Protein AF-A0A2D8WVX9-F1 (afdb_monomer)

pLDDT: mean 91.54, std 8.18, range [50.03, 98.31]

Secondary structure (DSSP, 8-state):
-PPPEEEE-TTSS-EEEE-S--S--EEE-SHHHHHHHSS-EEE----GGGEEEE-

Nearest PDB structures (foldseek):
  8ajq-assembly2_C  TM=8.839E-01  e=9.814E-03  Pseudomonas aeruginosa PAO1

Mean predicted aligned error: 3.91 Å

Sequence (55 aa):
MSAALHGHCLCGDVAITLRDWTPEISVCHCSMCRRAGGGLMGGFVAPADAVAVTG

Structure (mmCIF, N/CA/C/O backbone):
data_AF-A0A2D8WVX9-F1
#
_entry.id   AF-A0A2D8WVX9-F1
#
loop_
_atom_site.group_PDB
_atom_site.id
_atom_site.type_symbol
_atom_site.label_atom_id
_atom_site.label_alt_id
_atom_site.label_comp_id
_atom_site.label_asym_id
_atom_site.label_entity_id
_atom_site.label_seq_id
_atom_site.pdbx_PDB_ins_code
_atom_site.Cartn_x
_atom_site.Cartn_y
_atom_site.Cartn_z
_atom_site.occupancy
_atom_site.B_iso_or_equiv
_atom_site.auth_seq_id
_atom_site.auth_comp_id
_atom_site.auth_asym_id
_atom_site.auth_atom_id
_atom_site.pdbx_PDB_model_num
ATOM 1 N N . MET A 1 1 ? 8.989 -16.957 -4.401 1.00 50.03 1 MET A N 1
ATOM 2 C CA . MET A 1 1 ? 7.776 -16.409 -3.763 1.00 50.03 1 MET A CA 1
ATOM 3 C C . MET A 1 1 ? 8.239 -15.373 -2.762 1.00 50.03 1 MET A C 1
ATOM 5 O O . MET A 1 1 ? 8.908 -15.744 -1.804 1.00 50.03 1 MET A O 1
ATOM 9 N N . SER A 1 2 ? 8.006 -14.091 -3.033 1.00 61.25 2 SER A N 1
ATOM 10 C CA . SER A 1 2 ? 8.312 -13.037 -2.061 1.00 61.25 2 SER A CA 1
ATOM 11 C C . SER A 1 2 ? 7.393 -13.206 -0.851 1.00 61.25 2 SER A C 1
ATOM 13 O O . SER A 1 2 ? 6.218 -13.532 -1.013 1.00 61.25 2 SER A O 1
ATOM 15 N N . ALA A 1 3 ? 7.927 -13.034 0.359 1.00 78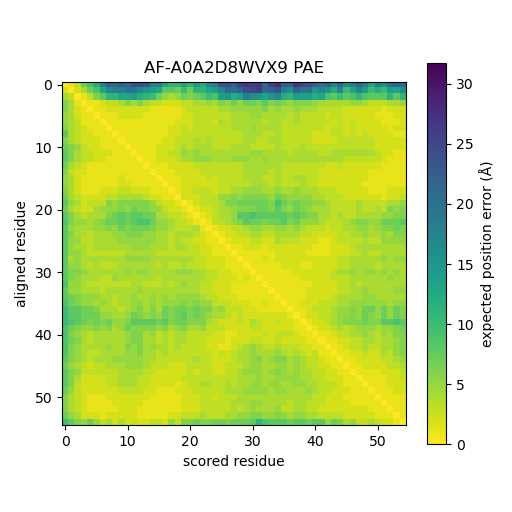.88 3 ALA A N 1
ATOM 16 C CA . ALA A 1 3 ? 7.119 -13.065 1.575 1.00 78.88 3 ALA A CA 1
ATOM 17 C C . ALA A 1 3 ? 6.028 -11.976 1.535 1.00 78.88 3 ALA A C 1
ATOM 19 O O . ALA A 1 3 ? 6.182 -10.957 0.852 1.00 78.88 3 ALA A O 1
ATOM 20 N N . ALA A 1 4 ? 4.928 -12.194 2.262 1.00 89.81 4 ALA A N 1
ATOM 21 C CA . ALA A 1 4 ? 3.844 -11.220 2.355 1.00 89.81 4 ALA A CA 1
ATOM 22 C C . ALA A 1 4 ? 4.351 -9.888 2.936 1.00 89.81 4 ALA A C 1
ATOM 24 O O . ALA A 1 4 ? 5.082 -9.873 3.932 1.00 89.81 4 ALA A O 1
ATOM 25 N N . LEU A 1 5 ? 3.955 -8.780 2.311 1.00 92.31 5 LEU A N 1
ATOM 26 C CA . LEU A 1 5 ? 4.263 -7.428 2.764 1.00 92.31 5 LEU A CA 1
ATOM 27 C C . LEU A 1 5 ? 3.114 -6.914 3.634 1.00 92.31 5 LEU A C 1
ATOM 29 O O . LEU A 1 5 ? 1.947 -7.042 3.264 1.00 92.31 5 LEU A O 1
ATOM 33 N N . HIS A 1 6 ? 3.450 -6.316 4.774 1.00 94.38 6 HIS A N 1
ATOM 34 C CA . HIS A 1 6 ? 2.477 -5.777 5.721 1.00 94.38 6 HIS A CA 1
ATOM 35 C C . HIS A 1 6 ? 2.657 -4.265 5.846 1.00 94.38 6 HIS A C 1
ATOM 37 O O . HIS A 1 6 ? 3.783 -3.773 5.934 1.00 94.38 6 HIS A O 1
ATOM 43 N N . GLY A 1 7 ? 1.543 -3.539 5.868 1.00 94.38 7 GLY A N 1
ATOM 44 C CA . GLY A 1 7 ? 1.492 -2.091 6.037 1.00 94.38 7 GLY A CA 1
ATOM 45 C C . GLY A 1 7 ? 0.260 -1.664 6.832 1.00 94.38 7 GLY A C 1
ATOM 46 O O . GLY A 1 7 ? -0.633 -2.468 7.091 1.00 94.38 7 GLY A O 1
ATOM 47 N N . HIS A 1 8 ? 0.217 -0.397 7.232 1.00 97.38 8 HIS A N 1
ATOM 48 C CA . HIS A 1 8 ? -0.905 0.180 7.973 1.00 97.38 8 HIS A CA 1
ATOM 49 C C . HIS A 1 8 ? -1.049 1.679 7.678 1.00 97.38 8 HIS A C 1
ATOM 51 O O . HIS A 1 8 ? -0.096 2.315 7.216 1.00 97.38 8 HIS A O 1
ATOM 57 N N . CYS A 1 9 ? -2.233 2.248 7.934 1.00 96.31 9 CYS A N 1
ATOM 58 C CA . CYS A 1 9 ? -2.396 3.706 7.918 1.00 96.31 9 CYS A CA 1
ATOM 59 C C . CYS A 1 9 ? -1.626 4.343 9.077 1.00 96.31 9 CYS A C 1
ATOM 61 O O . CYS A 1 9 ? -1.482 3.746 10.139 1.00 96.31 9 CYS A O 1
ATOM 63 N N . LEU A 1 10 ? -1.256 5.617 8.936 1.00 95.00 10 LEU A N 1
ATOM 64 C CA . LEU A 1 10 ? -0.679 6.398 10.039 1.00 95.00 10 LEU A CA 1
ATOM 65 C C . LEU A 1 10 ? -1.617 6.524 11.255 1.00 95.00 10 LEU A C 1
ATOM 67 O O . LEU A 1 10 ? -1.152 6.813 12.350 1.00 95.00 10 LEU A O 1
ATOM 71 N N . CYS A 1 11 ? -2.921 6.305 11.064 1.00 96.94 11 CYS A N 1
ATOM 72 C CA . CYS A 1 11 ? -3.901 6.252 12.142 1.00 96.94 11 CYS A CA 1
ATOM 73 C C . CYS A 1 11 ? -3.819 4.990 13.014 1.00 96.94 11 CYS A C 1
ATOM 75 O O . CYS A 1 11 ? -4.271 5.020 14.151 1.00 96.94 11 CYS A O 1
ATOM 77 N N . GLY A 1 12 ? -3.255 3.893 12.500 1.00 96.56 12 GLY A N 1
ATOM 78 C CA . GLY A 1 12 ? -3.238 2.584 13.156 1.00 96.56 12 GLY A CA 1
ATOM 79 C C . GLY A 1 12 ? -4.485 1.717 12.936 1.00 96.56 12 GLY A C 1
ATOM 80 O O . GLY A 1 12 ? -4.380 0.502 13.063 1.00 96.56 12 GLY A O 1
ATOM 81 N N . ASP A 1 13 ? -5.623 2.294 12.544 1.00 97.94 13 ASP A N 1
ATOM 82 C CA . ASP A 1 13 ? -6.897 1.559 12.430 1.00 97.94 13 ASP A CA 1
ATOM 83 C C . ASP A 1 13 ? -6.988 0.644 11.198 1.00 97.94 13 ASP A C 1
ATOM 85 O O . ASP A 1 13 ? -7.709 -0.349 11.205 1.00 97.94 13 ASP A O 1
ATOM 89 N N . VAL A 1 14 ? -6.240 0.958 10.136 1.00 98.31 14 VAL A N 1
ATOM 90 C CA . VAL A 1 14 ? -6.268 0.219 8.867 1.00 98.31 14 VAL A CA 1
ATOM 91 C C . VAL A 1 14 ? -5.013 -0.629 8.722 1.00 98.31 14 VAL A C 1
ATOM 93 O O . VAL A 1 14 ? -3.902 -0.094 8.751 1.00 98.31 14 VAL A O 1
ATOM 96 N N . ALA A 1 15 ? -5.193 -1.923 8.464 1.00 98.06 15 ALA A N 1
ATOM 97 C CA . ALA A 1 15 ? -4.134 -2.869 8.131 1.00 98.06 15 ALA A CA 1
ATOM 98 C C . ALA A 1 15 ? -4.231 -3.316 6.665 1.00 98.06 15 ALA A C 1
ATOM 100 O O . ALA A 1 15 ? -5.316 -3.563 6.138 1.00 98.06 15 ALA A O 1
ATOM 101 N N . ILE A 1 16 ? -3.075 -3.438 6.012 1.00 96.69 16 ILE A N 1
ATOM 102 C CA . ILE A 1 16 ? -2.935 -3.839 4.610 1.00 96.69 16 ILE A CA 1
ATOM 103 C C . ILE A 1 16 ? -1.975 -5.025 4.547 1.00 96.69 16 ILE A C 1
ATOM 105 O O . ILE A 1 16 ? -0.849 -4.951 5.042 1.00 96.69 16 ILE A O 1
ATOM 109 N N . THR A 1 17 ? -2.405 -6.114 3.917 1.00 95.75 17 THR A N 1
ATOM 110 C CA . THR A 1 17 ? -1.567 -7.288 3.642 1.00 95.75 17 THR A CA 1
ATOM 111 C C . THR A 1 17 ? -1.496 -7.525 2.148 1.00 95.75 17 THR A C 1
ATOM 113 O O . THR A 1 17 ? -2.522 -7.532 1.466 1.00 95.75 17 THR A O 1
ATOM 116 N N . LEU A 1 18 ? -0.286 -7.753 1.649 1.00 93.38 18 LEU A N 1
ATOM 117 C CA . LEU A 1 18 ? -0.018 -7.856 0.227 1.00 93.38 18 LEU A CA 1
ATOM 118 C C . LEU A 1 18 ? 0.769 -9.121 -0.104 1.00 93.38 18 LEU A C 1
ATOM 120 O O . LEU A 1 18 ? 1.817 -9.395 0.485 1.00 93.38 18 LEU A O 1
ATOM 124 N N . ARG A 1 19 ? 0.256 -9.894 -1.059 1.00 92.00 19 ARG A N 1
ATOM 125 C CA . ARG A 1 19 ? 0.913 -11.077 -1.631 1.00 92.00 19 ARG A CA 1
ATOM 126 C C . ARG A 1 19 ? 1.324 -10.785 -3.075 1.00 92.00 19 ARG A C 1
ATOM 128 O O . ARG A 1 19 ? 0.892 -9.789 -3.639 1.00 92.00 19 ARG A O 1
ATOM 135 N N . ASP A 1 20 ? 2.201 -11.619 -3.631 1.00 86.94 20 ASP A N 1
ATOM 136 C CA . ASP A 1 20 ? 2.573 -11.602 -5.058 1.00 86.94 20 ASP A CA 1
ATOM 137 C C . ASP A 1 20 ? 2.923 -10.208 -5.620 1.00 86.94 20 ASP A C 1
ATOM 139 O O . ASP A 1 20 ? 2.485 -9.807 -6.696 1.00 86.94 20 ASP A O 1
ATOM 143 N N . TRP A 1 21 ? 3.731 -9.458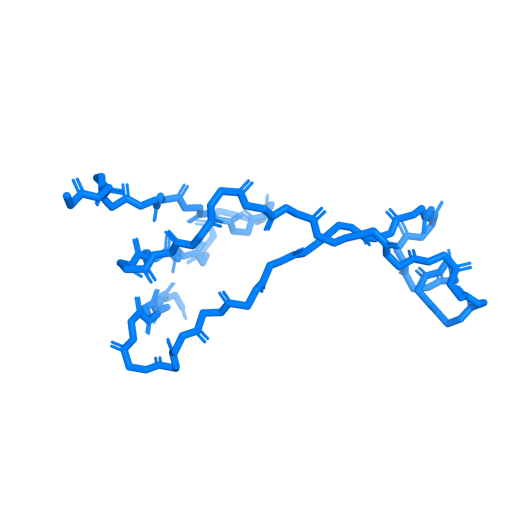 -4.865 1.00 85.25 21 TRP A N 1
ATOM 144 C CA . TRP A 1 21 ? 4.152 -8.098 -5.197 1.00 85.25 21 TRP A CA 1
ATOM 145 C C . TRP A 1 21 ? 5.523 -8.054 -5.874 1.00 85.25 21 TRP A C 1
ATOM 147 O O . TRP A 1 21 ? 6.390 -8.905 -5.639 1.00 85.25 21 TRP A O 1
ATOM 157 N N . THR A 1 22 ? 5.740 -7.023 -6.692 1.00 83.31 22 THR A N 1
ATOM 158 C CA . THR A 1 22 ? 7.036 -6.744 -7.316 1.00 83.31 22 THR A CA 1
ATOM 159 C C . THR A 1 22 ? 7.841 -5.755 -6.475 1.00 83.31 22 THR A C 1
ATOM 161 O O . THR A 1 22 ? 7.285 -4.741 -6.058 1.00 83.31 22 THR A O 1
ATOM 164 N N . PRO A 1 23 ? 9.156 -5.965 -6.287 1.00 82.19 23 PRO A N 1
ATOM 165 C CA . PRO A 1 23 ? 9.998 -5.035 -5.535 1.00 82.19 23 PRO A CA 1
ATOM 166 C C . PRO A 1 23 ? 10.282 -3.716 -6.263 1.00 82.19 23 PRO A C 1
ATOM 168 O O . PRO A 1 23 ? 10.897 -2.821 -5.690 1.00 82.19 23 PRO A O 1
ATOM 171 N N . GLU A 1 24 ? 9.850 -3.587 -7.516 1.00 88.81 24 GLU A N 1
ATOM 172 C CA . GLU A 1 24 ? 9.975 -2.351 -8.271 1.00 88.81 24 GLU A CA 1
ATOM 173 C C . GLU A 1 24 ? 8.983 -1.299 -7.764 1.00 88.81 24 GLU A C 1
ATOM 175 O O . GLU A 1 24 ? 7.773 -1.523 -7.729 1.00 88.81 24 GLU A O 1
ATOM 180 N N . ILE A 1 25 ? 9.512 -0.133 -7.400 1.00 90.75 25 ILE A N 1
ATOM 181 C CA . ILE A 1 25 ? 8.730 1.027 -6.984 1.00 90.75 25 ILE A CA 1
ATOM 182 C C . ILE A 1 25 ? 8.824 2.080 -8.085 1.00 90.75 25 ILE A C 1
ATOM 184 O O . ILE A 1 25 ? 9.905 2.570 -8.412 1.00 90.75 25 ILE A O 1
ATOM 188 N N . SER A 1 26 ? 7.673 2.467 -8.621 1.00 92.56 26 SER A N 1
ATOM 189 C CA . SER A 1 26 ? 7.524 3.620 -9.500 1.00 92.56 26 SER A CA 1
ATOM 190 C C . SER A 1 26 ? 7.407 4.901 -8.681 1.00 92.56 26 SER A C 1
ATOM 192 O O . SER A 1 26 ? 6.723 4.941 -7.658 1.00 92.56 26 SER A O 1
ATOM 194 N N . VAL A 1 27 ? 8.031 5.976 -9.161 1.00 94.75 27 VAL A N 1
ATOM 195 C CA . VAL A 1 27 ? 7.949 7.299 -8.535 1.00 94.75 27 VAL A CA 1
ATOM 196 C C . VAL A 1 27 ? 7.237 8.272 -9.466 1.00 94.75 27 VAL A C 1
ATOM 198 O O . VAL A 1 27 ? 7.751 8.657 -10.518 1.00 94.75 27 VAL A O 1
ATOM 201 N N . CYS A 1 28 ? 6.048 8.708 -9.060 1.00 94.88 28 CYS A N 1
ATOM 202 C CA . CYS A 1 28 ? 5.286 9.728 -9.757 1.00 94.88 28 CYS A CA 1
ATOM 203 C C . CYS A 1 28 ? 5.682 11.133 -9.283 1.00 94.88 28 CYS A C 1
ATOM 205 O O . CYS A 1 28 ? 5.676 11.447 -8.090 1.00 94.88 28 CYS A O 1
ATOM 207 N N . HIS A 1 29 ? 5.987 12.000 -10.249 1.00 95.44 29 HIS A N 1
ATOM 208 C CA . HIS A 1 29 ? 6.446 13.375 -10.035 1.00 95.44 29 HIS A CA 1
ATOM 209 C C . HIS A 1 29 ? 5.516 14.425 -10.667 1.00 95.44 29 HIS A C 1
ATOM 211 O O . HIS A 1 29 ? 5.868 15.606 -10.744 1.00 95.44 29 HIS A O 1
ATOM 217 N N . CYS A 1 30 ? 4.333 14.020 -11.141 1.00 95.94 30 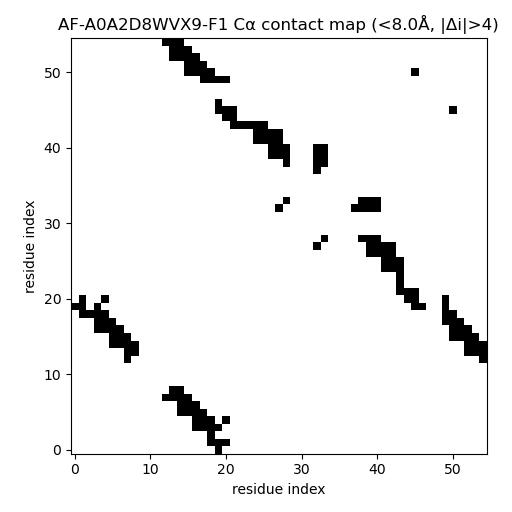CYS A N 1
ATOM 218 C CA . CYS A 1 30 ? 3.395 14.946 -11.765 1.00 95.94 30 CYS A CA 1
ATOM 219 C C . CYS A 1 30 ? 2.878 15.984 -10.753 1.00 95.94 30 CYS A C 1
ATOM 221 O O . CYS A 1 30 ? 2.945 15.801 -9.533 1.00 95.94 30 CYS A O 1
ATOM 223 N N . SER A 1 31 ? 2.338 17.094 -11.256 1.00 96.50 31 SER A N 1
ATOM 224 C CA . SER A 1 31 ? 1.825 18.179 -10.410 1.00 96.50 31 SER A CA 1
ATOM 225 C C . SER A 1 31 ? 0.701 17.722 -9.476 1.00 96.50 31 SER A C 1
ATOM 227 O O . SER A 1 31 ? 0.619 18.216 -8.354 1.00 96.50 31 SER A O 1
ATOM 229 N N . MET A 1 32 ? -0.130 16.765 -9.899 1.00 95.69 32 MET A N 1
ATOM 230 C CA . MET A 1 32 ? -1.204 16.210 -9.070 1.00 95.69 32 MET A CA 1
ATOM 231 C C . MET A 1 32 ? -0.639 15.474 -7.853 1.00 95.69 32 MET A C 1
ATOM 233 O O . MET A 1 32 ? -0.979 15.820 -6.726 1.00 95.69 32 MET A O 1
ATOM 237 N N . CYS A 1 33 ? 0.277 14.524 -8.066 1.00 95.44 33 CYS A N 1
ATOM 238 C CA . CYS A 1 33 ? 0.896 13.754 -6.985 1.00 95.44 33 CYS A CA 1
ATOM 239 C C . CYS A 1 33 ? 1.718 14.641 -6.043 1.00 95.44 33 CYS A C 1
ATOM 241 O O . CYS A 1 33 ? 1.599 14.510 -4.827 1.00 95.44 33 CYS A O 1
ATOM 243 N N . ARG A 1 34 ? 2.460 15.613 -6.590 1.00 95.31 34 ARG A N 1
ATOM 244 C CA . ARG A 1 34 ? 3.201 16.600 -5.788 1.00 95.31 34 ARG A CA 1
ATOM 245 C C . ARG A 1 34 ? 2.303 17.439 -4.890 1.00 95.31 34 ARG A C 1
ATOM 247 O O . ARG A 1 34 ? 2.675 17.721 -3.757 1.00 95.31 34 ARG A O 1
ATOM 254 N N . ARG A 1 35 ? 1.134 17.845 -5.387 1.00 95.44 35 ARG A N 1
ATOM 255 C CA . ARG A 1 35 ? 0.171 18.640 -4.614 1.00 95.44 35 ARG A CA 1
ATOM 256 C C . ARG A 1 35 ? -0.560 17.806 -3.567 1.00 95.44 35 ARG A C 1
ATOM 258 O O . ARG A 1 35 ? -0.747 18.294 -2.463 1.00 95.44 35 ARG A O 1
ATOM 265 N N . ALA A 1 36 ? -0.965 16.584 -3.908 1.00 93.25 36 ALA A N 1
ATOM 266 C CA . ALA A 1 36 ? -1.712 15.714 -3.002 1.00 93.25 36 ALA A CA 1
ATOM 267 C C . ALA A 1 36 ? -0.843 15.184 -1.850 1.00 93.25 36 ALA A C 1
ATOM 269 O O . ALA A 1 36 ? -1.276 15.197 -0.704 1.00 93.25 36 ALA A O 1
ATOM 270 N N . GLY A 1 37 ? 0.380 14.73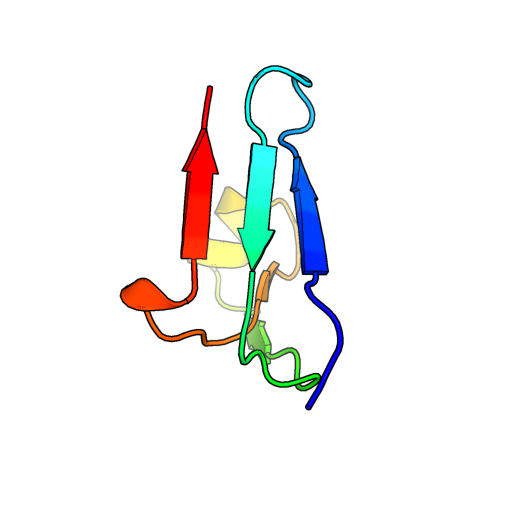9 -2.152 1.00 88.69 37 GLY A N 1
ATOM 271 C CA . GLY A 1 37 ? 1.280 14.120 -1.176 1.00 88.69 37 GLY A CA 1
ATOM 272 C C . GLY A 1 37 ? 2.364 15.039 -0.610 1.00 88.69 37 GLY A C 1
ATOM 273 O O . GLY A 1 37 ? 3.194 14.579 0.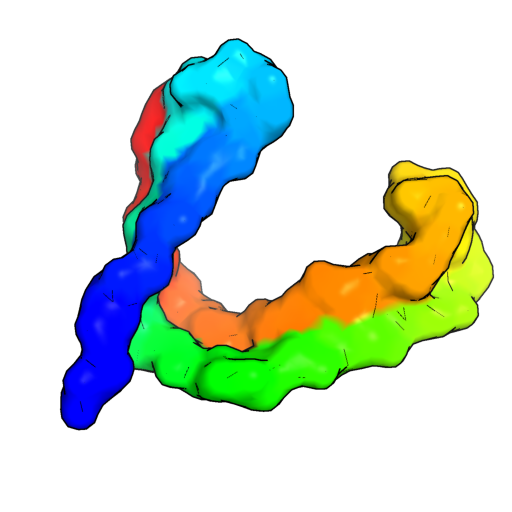165 1.00 88.69 37 GLY A O 1
ATOM 274 N N . GLY A 1 38 ? 2.424 16.307 -1.031 1.00 91.69 38 GLY A N 1
ATOM 275 C CA . GLY A 1 38 ? 3.472 17.249 -0.612 1.00 91.69 38 GLY A CA 1
ATOM 276 C C . GLY A 1 38 ? 4.874 16.943 -1.163 1.00 91.69 38 GLY A C 1
ATOM 277 O O . GLY A 1 38 ? 5.847 17.556 -0.731 1.00 91.69 38 GLY A O 1
ATOM 278 N N . GLY A 1 39 ? 5.002 16.013 -2.115 1.00 92.19 39 GLY A N 1
ATOM 279 C CA . GLY A 1 39 ? 6.289 15.549 -2.630 1.00 92.19 39 GLY A CA 1
ATOM 280 C C . GLY A 1 39 ? 6.160 14.506 -3.740 1.00 92.19 39 GLY A C 1
ATOM 281 O O . GLY A 1 39 ? 5.116 14.364 -4.373 1.00 92.19 39 GLY A O 1
ATOM 282 N N . LEU A 1 40 ? 7.244 13.782 -4.006 1.00 93.88 40 LEU A N 1
ATOM 283 C CA . LEU A 1 40 ? 7.207 12.647 -4.927 1.00 93.88 40 LEU A CA 1
ATOM 284 C C . LEU A 1 40 ? 6.380 11.515 -4.315 1.00 93.88 40 LEU A C 1
ATOM 286 O O . LEU A 1 40 ? 6.535 11.223 -3.132 1.00 93.88 40 LEU A O 1
ATOM 290 N N . MET A 1 41 ? 5.532 10.873 -5.117 1.00 94.50 41 MET A N 1
ATOM 291 C CA . MET A 1 41 ? 4.715 9.748 -4.658 1.00 94.50 41 MET A CA 1
ATOM 292 C C . MET A 1 41 ? 5.267 8.438 -5.201 1.00 94.50 41 MET A C 1
ATOM 294 O O . MET A 1 41 ? 5.344 8.257 -6.414 1.00 94.50 41 MET A O 1
ATOM 298 N N . GLY A 1 42 ? 5.657 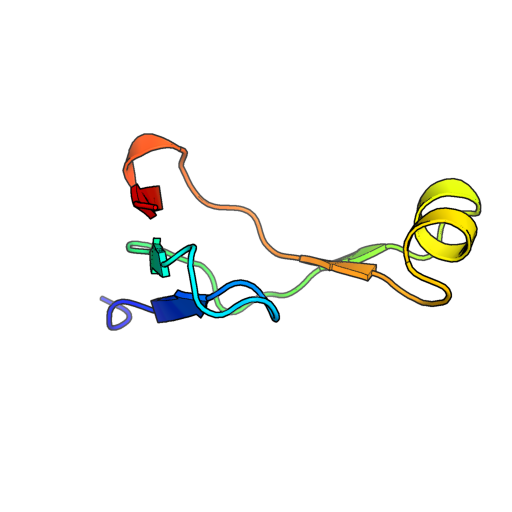7.542 -4.297 1.00 92.62 42 GLY A N 1
ATOM 299 C CA . GLY A 1 42 ? 6.084 6.185 -4.622 1.00 92.62 42 GLY A CA 1
ATOM 300 C C . GLY A 1 42 ? 4.915 5.204 -4.588 1.00 92.62 42 GLY A C 1
ATOM 301 O O . GLY A 1 42 ? 4.025 5.329 -3.748 1.00 92.62 42 GLY A O 1
ATOM 302 N N . GLY A 1 43 ? 4.928 4.218 -5.477 1.00 90.44 43 GLY A N 1
ATOM 303 C CA . GLY A 1 43 ? 3.960 3.127 -5.487 1.00 90.44 43 GLY A CA 1
ATOM 304 C C . GLY A 1 43 ? 4.428 1.966 -6.354 1.00 90.44 43 GLY A C 1
ATOM 305 O O . GLY A 1 43 ? 5.404 2.075 -7.089 1.00 90.44 43 GLY A O 1
ATOM 306 N N . PHE A 1 44 ? 3.723 0.851 -6.275 1.00 89.50 44 PHE A N 1
ATOM 307 C CA . PHE A 1 44 ? 3.944 -0.327 -7.109 1.00 89.50 44 PHE A CA 1
ATOM 308 C C . PHE A 1 44 ? 2.591 -0.869 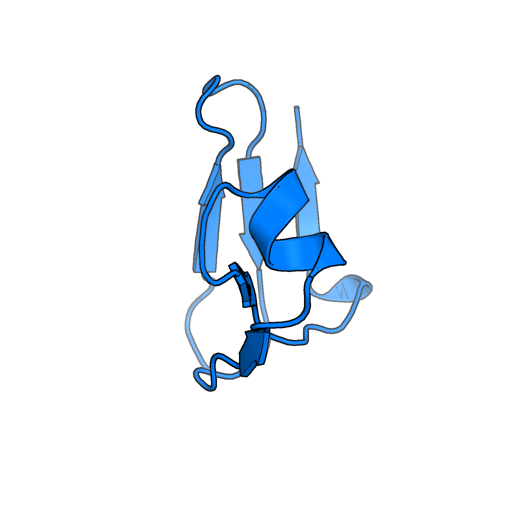-7.569 1.00 89.50 44 PHE A C 1
ATOM 310 O O . PHE A 1 44 ? 1.544 -0.482 -7.045 1.00 89.50 44 PHE A O 1
ATOM 317 N N . VAL A 1 45 ? 2.609 -1.753 -8.563 1.00 86.19 45 VAL A N 1
ATOM 318 C CA . VAL A 1 45 ? 1.399 -2.418 -9.050 1.00 86.19 45 VAL A CA 1
ATOM 319 C C . VAL A 1 45 ? 1.265 -3.769 -8.360 1.00 86.19 45 VAL A C 1
ATOM 321 O O . VAL A 1 45 ? 2.236 -4.515 -8.253 1.00 86.19 45 VAL A O 1
ATOM 324 N N . ALA A 1 46 ? 0.054 -4.083 -7.912 1.00 88.12 46 ALA A N 1
ATOM 325 C CA . ALA A 1 46 ? -0.300 -5.395 -7.396 1.00 88.12 46 ALA A CA 1
ATOM 326 C C . ALA A 1 46 ? -1.679 -5.820 -7.920 1.00 88.12 46 ALA A C 1
ATOM 328 O O . ALA A 1 46 ? -2.559 -4.962 -8.057 1.00 88.12 46 ALA A O 1
ATOM 329 N N . PRO A 1 47 ? -1.887 -7.116 -8.209 1.00 90.00 47 PRO A N 1
ATOM 330 C CA . PRO A 1 47 ? -3.212 -7.650 -8.505 1.00 90.00 47 PRO A CA 1
ATOM 331 C C . PRO A 1 47 ? -4.178 -7.379 -7.347 1.00 90.00 47 PRO A C 1
ATOM 333 O O . PRO A 1 47 ? -3.809 -7.520 -6.183 1.00 90.00 47 PRO A O 1
ATOM 336 N N . ALA A 1 48 ? -5.416 -6.987 -7.649 1.00 91.94 48 ALA A N 1
ATOM 337 C CA . ALA A 1 48 ? -6.381 -6.594 -6.621 1.00 91.94 48 ALA A CA 1
ATOM 338 C C . ALA A 1 48 ? -6.716 -7.738 -5.645 1.00 91.94 48 ALA A C 1
ATOM 340 O O . ALA A 1 48 ? -6.879 -7.508 -4.452 1.00 91.94 48 ALA A O 1
ATOM 341 N N . ASP A 1 49 ? -6.763 -8.974 -6.137 1.00 94.62 49 ASP A N 1
ATOM 342 C CA . ASP A 1 49 ? -6.979 -10.196 -5.353 1.00 94.62 49 ASP A CA 1
ATOM 343 C C . ASP A 1 49 ? -5.777 -10.585 -4.471 1.00 94.62 49 ASP A C 1
ATOM 345 O O . ASP A 1 49 ? -5.904 -11.382 -3.534 1.00 94.62 49 ASP A O 1
ATOM 349 N N . ALA A 1 50 ? -4.614 -9.984 -4.720 1.00 93.25 50 ALA A N 1
ATOM 350 C CA . ALA A 1 50 ? -3.424 -10.136 -3.898 1.00 93.25 50 ALA A CA 1
ATOM 351 C C . ALA A 1 50 ? -3.360 -9.127 -2.732 1.00 93.25 50 ALA A C 1
ATOM 353 O O . ALA A 1 50 ? -2.468 -9.234 -1.883 1.00 93.25 50 ALA A O 1
ATOM 354 N N . VAL A 1 51 ? -4.308 -8.182 -2.654 1.00 94.94 51 VAL A N 1
ATOM 355 C CA . VAL A 1 51 ? -4.389 -7.152 -1.608 1.00 94.94 51 VAL A CA 1
ATOM 356 C C . VAL A 1 51 ? -5.552 -7.443 -0.660 1.00 94.94 51 VAL A C 1
ATOM 358 O O . VAL A 1 51 ? -6.701 -7.555 -1.076 1.00 94.94 51 VAL A O 1
ATOM 361 N N . ALA A 1 52 ? -5.268 -7.514 0.638 1.00 96.19 52 ALA A N 1
ATOM 362 C CA . ALA A 1 52 ? -6.281 -7.541 1.688 1.00 96.19 52 ALA A CA 1
ATOM 363 C C . ALA A 1 52 ? -6.182 -6.269 2.537 1.00 96.19 52 ALA A C 1
ATOM 365 O O . ALA A 1 52 ? -5.085 -5.886 2.948 1.00 96.19 52 ALA A O 1
ATOM 366 N N . VAL A 1 53 ? -7.326 -5.638 2.809 1.00 96.94 53 VAL A N 1
ATOM 367 C CA . VAL A 1 53 ? -7.437 -4.443 3.656 1.00 96.94 53 VAL A CA 1
ATOM 368 C C . VAL A 1 53 ? -8.488 -4.698 4.730 1.00 96.94 53 VAL A C 1
ATOM 370 O O . VAL A 1 53 ? -9.568 -5.204 4.425 1.00 96.94 53 VAL A O 1
ATOM 373 N N . THR A 1 54 ? -8.171 -4.360 5.976 1.00 97.44 54 THR A N 1
ATOM 374 C CA . THR A 1 54 ? -9.081 -4.474 7.126 1.00 97.44 54 THR A CA 1
ATOM 375 C C . THR A 1 54 ? -8.996 -3.227 7.997 1.00 97.44 54 THR A C 1
ATO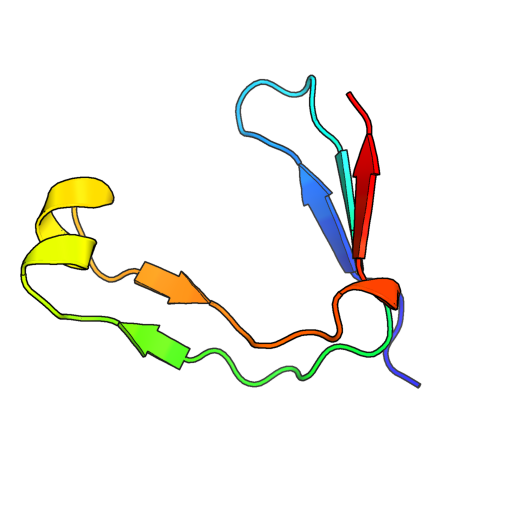M 377 O O . THR A 1 54 ? -7.922 -2.629 8.068 1.00 97.44 54 THR A O 1
ATOM 380 N N . GLY A 1 55 ? -10.082 -2.900 8.701 1.00 93.81 55 GLY A N 1
ATOM 381 C CA . GLY A 1 55 ? -10.209 -1.688 9.519 1.00 93.81 55 GLY A CA 1
ATOM 382 C C . GLY A 1 55 ? -11.456 -0.900 9.164 1.00 93.81 55 GLY A C 1
ATOM 383 O O . GLY A 1 55 ? -11.797 -0.885 7.960 1.00 93.81 55 GLY A O 1
#

Solvent-accessible surface area (backbone atoms only — not comparable to full-atom values): 3450 Å² total; per-residue (Å²): 131,72,77,72,46,78,49,64,46,96,83,65,65,35,42,36,41,36,41,84,63,61,93,63,69,48,76,44,73,49,72,65,41,29,67,75,69,76,35,74,39,75,46,63,75,63,60,71,91,37,51,48,77,49,108

Foldseek 3Di:
DDDWDWDADPVRQKIKIFDPFDPDKDWDDDPVCCVVVVGIDIDGDGDPVRMDMDD

Radius of gyration: 12.94 Å; Cα contacts (8 Å, |Δi|>4): 83; chains: 1; bounding box: 20×35×25 Å

=== Feature glossary ===
Feature key, reading from the visual/contextual features back to the raw sequence:

Rendered structure images. Structure images are PyMOL renders from six orthogonal camera directions. Cartoon representation draws helices as coils and strands as arrows; sticks shows the backbone as bonds; surface shows the solvent-excluded envelope. Rainbow coloring maps sequence position to hue (blue→red, N→C); chain coloring assigns a distinct color per polypeptide.

Contact-map, Ramachandran, and PAE plots. Three diagnostic plots accompany the record. The Cα contact map visualizes the tertiary structure as a 2D adjacency matrix (8 Å cutoff, sequence-local contacts suppressed). The Ramachandran plot shows the distribution of backbone (φ, ψ) torsions, with points in the α and β basins reflecting secondary structure content. The PAE plot shows AlphaFold's inter-residue confidence as a color matrix.

InterPro / GO / CATH / organism. The annotation block draws on four external resources. InterPro: which protein families and domains the sequence belongs to. GO: standardized terms for what the protein does, what process it participates in, and 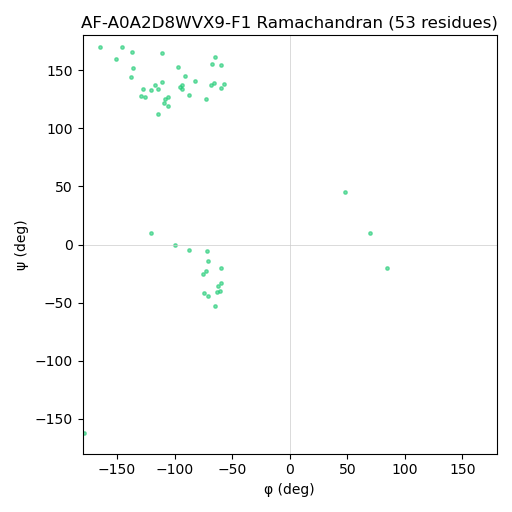where in the cell it acts. CATH: which structural fold it has in the CATH hierarchy. Organism: the species of origin.

Nearest PDB structures. Structural nearest neighbors (via Foldseek easy-search vs the PDB). Reported per hit: target PDB id, E-value, and alignment TM-score. A TM-score above ~0.5 is the conventional threshold for 'same fold'.

Predicted aligned error. Predicted aligned error is AlphaFold's pairwise confidence. Unlike pLDDT (per-residue), PAE is per-residue-pair and captures whether two parts of the structure are correctly placed relative to each other. Units are ångströms of expected positional error.

Solvent-accessible surface area. SASA measures how much of the protein is reachable by solvent. It is computed by rolling a water-sized probe over the atomic surface and summing the exposed area (Å²). Per-residue SASA distinguishes core (buried, low SASA) from surface (exposed, high SASA) residues; total SASA is a whole-molecule size measure.

B-factor. Crystallographic B-factors measure how much each atom's electron density is smeared out, in Å². They rise in mobile loops and surface residues and fall in the buried interior. In AlphaFold models this column is repurposed to hold pLDDT instead.

pLDDT. For AlphaFold models, the B-factor field carries pLDDT — the model's own estimate of local accuracy on a 0–100 scale. Regions with pLDDT<50 should be treated as essentially unmodeled; they often correspond to intrinsically disordered segments.

Backbone torsions (φ/ψ). φ (phi) and ψ (psi) are the two rotatable backbone dihedrals per residue: φ is the C(i-1)–N–Cα–C torsion, ψ is the N–Cα–C–N(i+1) torsion, both in degrees on (−180°, 180°]. α-helical residues cluster near (−60°, −45°); β-strand residues near (−120°, +130°). A Ramachandran plot is simply a scatter of (φ, ψ) for every residue.

Radius of gyration, Cα contacts, bounding box. Radius of gyration (Rg) is the root-mean-square distance of Cα atoms from their centroid — a single number for overall size and compactness. A globular domain of N residues has Rg ≈ 2.2·N^0.38 Å; an extended or disordered chain has a much larger Rg. The Cα contact count is the number of residue pairs whose Cα atoms are within 8 Å and are more than four positions apart in sequence — a standard proxy for tertiary packing density. The bounding box is the smallest axis-aligned box enclosing all Cα atoms.

Secondary structure (3-state, P-SEA). Three-state secondary structure (P-SEA) collapses the eight DSSP classes into helix (a), strand (b), and coil (c). P-SEA assigns these from Cα geometry alone — distances and angles — without requiring backbone oxygens, so it works on any Cα trace.

Secondary structure (8-state, DSSP). Secondary structure is the local, repeating backbone conformation. DSSP classifies it into eight states by reading the hydrogen-bond network: three helix types (H, G, I), two β types (E, B), two non-regular types (T, S), and unstructured coil (-).

Foldseek 3Di. The Foldseek 3Di string encodes local tertiary geometry as a 20-letter alphabet — one character per residue — derived from the relative positions of nearby Cα atoms. Unlike the amino-acid sequence, 3Di is a direct function of the 3D structure, so two proteins with the same fold have similar 3Di strings even at low sequence identity.

mmCIF coordinates. Structure coordinates are given as an mmCIF _atom_site loop: one row per atom with element, residue name, chain id, sequence number, and x/y/z position in Å. Only the four main-chain atoms per residue are included here; side chains are omitted to keep the record compact.

Sequence. This is the polypeptide sequence — one letter per residue, N-terminus first. Length ranges from a few dozen residues for small domains to over a thousand for large multi-domain proteins.